Protein AF-A0AB36R3R6-F1 (afdb_monomer_lite)

Secondary structure (DSSP, 8-state):
-HHHHHHHHTT-HHHHHHHHHHHHHHHHHHHHHTTSHHHHHHHHHHHHHHHTTHHHHHHTS------TTPPPP-PPPP-----

Structure (mmCIF, N/CA/C/O backbone):
data_AF-A0AB36R3R6-F1
#
_entry.id   AF-A0AB36R3R6-F1
#
loop_
_atom_site.group_PDB
_atom_site.id
_atom_site.type_symbol
_atom_site.label_atom_id
_atom_site.label_alt_id
_atom_site.label_comp_id
_atom_site.label_asym_id
_atom_site.label_entity_id
_atom_site.label_seq_id
_atom_site.pdbx_PDB_ins_code
_atom_site.Cartn_x
_atom_site.Cartn_y
_atom_site.Cartn_z
_atom_site.occupancy
_atom_site.B_iso_or_equiv
_atom_site.auth_seq_id
_atom_site.auth_comp_id
_atom_site.auth_asym_id
_atom_site.auth_atom_id
_atom_site.pdbx_PDB_model_num
ATOM 1 N N . MET A 1 1 ? -13.656 -8.732 13.655 1.00 58.59 1 MET A N 1
ATOM 2 C CA . MET A 1 1 ? -15.135 -8.618 13.550 1.00 58.59 1 MET A CA 1
ATOM 3 C C . MET A 1 1 ? -15.933 -9.151 14.754 1.00 58.59 1 MET A C 1
ATOM 5 O O . MET A 1 1 ? -16.875 -8.480 15.151 1.00 58.59 1 MET A O 1
ATOM 9 N N . ARG A 1 2 ? -15.622 -10.319 15.354 1.00 62.06 2 ARG A N 1
ATOM 10 C CA . ARG A 1 2 ? -16.477 -10.947 16.400 1.00 62.06 2 ARG A CA 1
ATOM 11 C C . ARG A 1 2 ? -16.700 -10.104 17.674 1.00 62.06 2 ARG A C 1
ATOM 13 O O . ARG A 1 2 ? -17.803 -10.105 18.209 1.00 62.06 2 ARG A O 1
ATOM 20 N N . ALA A 1 3 ? -15.701 -9.340 18.118 1.00 65.06 3 ALA A N 1
ATOM 21 C CA . ALA A 1 3 ? -15.781 -8.532 19.343 1.00 65.06 3 ALA A CA 1
ATOM 22 C C . ALA A 1 3 ? -16.644 -7.259 19.219 1.00 65.06 3 ALA A C 1
ATOM 24 O O . ALA A 1 3 ? -17.162 -6.766 20.219 1.00 65.06 3 ALA A O 1
ATOM 25 N N . VAL A 1 4 ? -16.804 -6.727 18.003 1.00 60.94 4 VAL A N 1
ATOM 26 C CA . VAL A 1 4 ? -17.572 -5.495 17.742 1.00 60.94 4 VAL A CA 1
ATOM 27 C C . VAL A 1 4 ? -19.072 -5.783 17.832 1.00 60.94 4 VAL A C 1
ATOM 29 O O . VAL A 1 4 ? -19.803 -5.079 18.522 1.00 60.94 4 VAL A O 1
ATOM 32 N N . LYS A 1 5 ? -19.514 -6.902 17.241 1.00 69.56 5 LYS A N 1
ATOM 33 C CA . LYS A 1 5 ? -20.904 -7.377 17.331 1.00 69.56 5 LYS A CA 1
ATOM 34 C C . LYS A 1 5 ? -21.324 -7.680 18.779 1.00 69.56 5 LYS A C 1
ATOM 36 O O . LYS A 1 5 ? -22.439 -7.359 19.171 1.00 69.56 5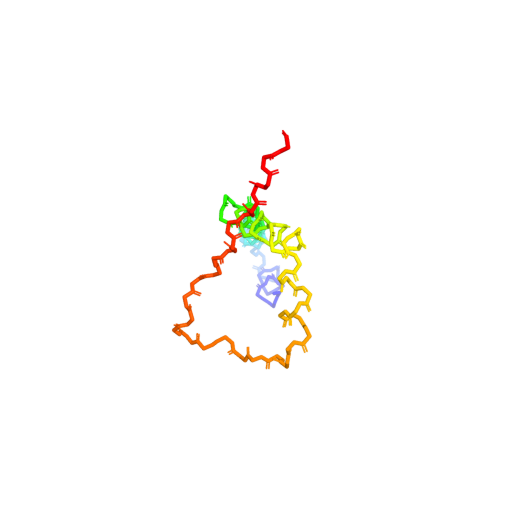 LYS A O 1
ATOM 41 N N . TRP A 1 6 ? -20.418 -8.238 19.586 1.00 69.50 6 TRP A N 1
ATOM 42 C CA . TRP A 1 6 ? -20.657 -8.525 21.009 1.00 69.50 6 TRP A CA 1
ATOM 43 C C . TRP A 1 6 ? -20.807 -7.255 21.861 1.00 69.50 6 TRP A C 1
ATOM 45 O O . TRP A 1 6 ? -21.605 -7.216 22.794 1.00 69.50 6 TRP A O 1
ATOM 55 N N . ARG A 1 7 ? -20.065 -6.190 21.534 1.00 62.91 7 ARG A N 1
ATOM 56 C CA . ARG A 1 7 ? -20.167 -4.898 22.231 1.00 62.91 7 ARG A CA 1
ATOM 57 C C . ARG A 1 7 ? -21.455 -4.142 21.900 1.00 62.91 7 ARG A C 1
ATOM 59 O O . ARG A 1 7 ? -22.027 -3.538 22.804 1.00 62.91 7 ARG A O 1
ATOM 66 N N . LEU A 1 8 ? -21.937 -4.253 20.661 1.00 62.56 8 LEU A N 1
ATOM 67 C CA . LEU A 1 8 ? -23.229 -3.711 20.221 1.00 62.56 8 LEU A CA 1
ATOM 68 C C . LEU A 1 8 ? -24.415 -4.318 20.986 1.00 62.56 8 LEU A C 1
ATOM 70 O O . LEU A 1 8 ? -25.328 -3.593 21.365 1.00 62.56 8 LEU A O 1
ATOM 74 N N . TRP A 1 9 ? -24.375 -5.619 21.283 1.00 70.12 9 TRP A N 1
ATOM 75 C CA . TRP A 1 9 ? -25.464 -6.310 21.987 1.00 70.12 9 TRP A CA 1
ATOM 76 C C . TRP A 1 9 ? -25.544 -5.986 23.494 1.00 70.12 9 TRP A C 1
ATOM 78 O O . TRP A 1 9 ? -26.577 -6.190 24.116 1.00 70.12 9 TRP A O 1
ATOM 88 N N . HIS A 1 10 ? -24.479 -5.423 24.076 1.00 71.88 10 HIS A N 1
ATOM 89 C CA . HIS A 1 10 ? -24.403 -5.018 25.488 1.00 71.88 10 HIS A CA 1
ATOM 90 C C . HIS A 1 10 ? -24.586 -3.503 25.715 1.00 71.88 10 HIS A C 1
ATOM 92 O O . HIS A 1 10 ? -24.219 -2.996 26.773 1.00 71.88 10 HIS A O 1
ATOM 98 N N . GLY A 1 11 ? -25.086 -2.753 24.724 1.00 70.38 11 GLY A N 1
ATOM 99 C CA . GLY A 1 11 ? -25.317 -1.305 24.854 1.00 70.38 11 GLY A CA 1
ATOM 100 C C . GLY A 1 11 ? -24.043 -0.449 24.884 1.00 70.38 11 GLY A C 1
ATOM 101 O O . GLY A 1 11 ? -24.105 0.749 25.134 1.00 70.38 11 GLY A O 1
ATOM 102 N N . ARG A 1 12 ? -22.869 -1.028 24.590 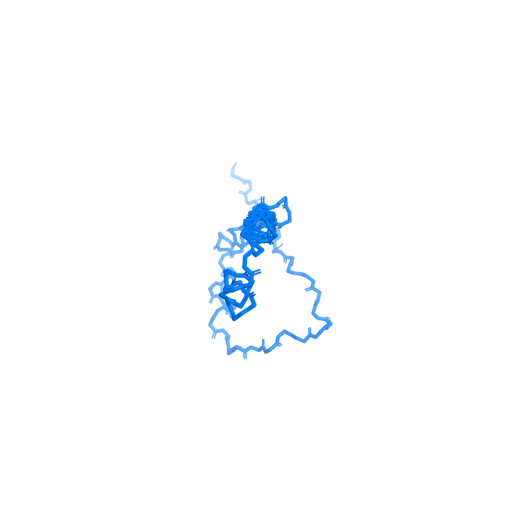1.00 70.62 12 ARG A N 1
ATOM 103 C CA . ARG A 1 12 ? -21.578 -0.317 24.547 1.00 70.62 12 ARG A CA 1
ATOM 104 C C . ARG A 1 12 ? -21.273 0.197 23.139 1.00 70.62 12 ARG A C 1
ATOM 106 O O . ARG A 1 12 ? -20.216 -0.099 22.582 1.00 70.62 12 ARG A O 1
ATOM 113 N N . VAL A 1 13 ? -22.229 0.929 22.566 1.00 73.38 13 VAL A N 1
ATOM 114 C CA . VAL A 1 13 ? -22.162 1.489 21.203 1.00 73.38 13 VAL A CA 1
ATOM 115 C C . VAL A 1 13 ? -20.963 2.427 21.059 1.00 73.38 13 VAL A C 1
ATOM 117 O O . VAL A 1 13 ? -20.190 2.291 20.117 1.00 73.38 13 VAL A O 1
ATOM 120 N N . ASP A 1 14 ? -20.737 3.273 22.060 1.00 76.94 14 ASP A N 1
ATOM 121 C CA . ASP A 1 14 ? -19.639 4.243 22.098 1.00 76.94 14 ASP A CA 1
ATOM 122 C C . ASP A 1 14 ? -18.257 3.564 21.977 1.00 76.94 14 ASP A C 1
ATOM 124 O O . ASP A 1 14 ? -17.481 3.819 21.060 1.00 76.94 14 ASP A O 1
ATOM 128 N N . ARG A 1 15 ? -18.025 2.522 22.788 1.00 76.81 15 ARG A N 1
ATOM 129 C CA . ARG A 1 15 ? -16.816 1.677 22.738 1.00 76.81 15 ARG A CA 1
ATOM 130 C C . ARG A 1 15 ? -16.662 0.878 21.446 1.00 76.81 15 ARG A C 1
ATOM 132 O O . ARG A 1 15 ? -15.561 0.398 21.183 1.00 76.81 15 ARG A O 1
ATOM 139 N N . ALA A 1 16 ? -17.740 0.610 20.711 1.00 77.56 16 ALA A N 1
ATOM 140 C CA . ALA A 1 16 ? -17.664 -0.073 19.422 1.00 77.56 16 ALA A CA 1
ATOM 141 C C . ALA A 1 16 ? -17.258 0.906 18.312 1.00 77.56 16 ALA A C 1
ATOM 143 O O . ALA A 1 16 ? -16.448 0.540 17.464 1.00 77.56 16 ALA A O 1
ATOM 144 N N . ILE A 1 17 ? -17.759 2.144 18.364 1.00 85.44 17 ILE A N 1
ATOM 145 C CA . ILE A 1 17 ? -17.387 3.224 17.444 1.00 85.44 17 ILE A CA 1
ATOM 146 C C . ILE A 1 17 ? -15.903 3.564 17.610 1.00 85.44 17 ILE A C 1
ATOM 148 O O . ILE A 1 17 ? -15.163 3.484 16.633 1.00 85.44 17 ILE A O 1
ATOM 152 N N . THR A 1 18 ? -15.431 3.786 18.842 1.00 88.75 18 THR A N 1
ATOM 153 C CA . THR A 1 18 ? -14.010 4.085 19.098 1.00 88.75 18 THR A CA 1
ATOM 154 C C . THR A 1 18 ? -13.072 2.978 18.598 1.00 88.75 18 THR A C 1
ATOM 156 O O . THR A 1 18 ? -11.992 3.251 18.081 1.00 88.75 18 THR A O 1
ATOM 159 N N . ASP A 1 19 ? -13.471 1.707 18.728 1.00 85.12 19 ASP A N 1
ATOM 160 C CA . ASP A 1 19 ? -12.670 0.564 18.257 1.00 85.12 19 ASP A CA 1
ATOM 161 C C . ASP A 1 19 ? -12.572 0.530 16.728 1.00 85.12 19 ASP A C 1
ATOM 163 O O . ASP A 1 19 ? -11.519 0.213 16.175 1.00 85.12 19 ASP A O 1
ATOM 167 N N . LEU A 1 20 ? -13.672 0.865 16.045 1.00 87.88 20 LEU A N 1
ATOM 168 C CA . LEU A 1 20 ? -13.718 0.951 14.589 1.00 87.88 20 LEU A CA 1
ATOM 169 C C . LEU A 1 20 ? -12.893 2.130 14.074 1.00 87.88 20 LEU A C 1
ATOM 171 O O . LEU A 1 20 ? -12.134 1.952 13.122 1.00 87.88 20 LEU A O 1
ATOM 175 N N . GLU A 1 21 ? -12.983 3.293 14.718 1.00 92.50 21 GLU A N 1
ATOM 176 C CA . GLU A 1 21 ? -12.150 4.452 14.384 1.00 92.50 21 GLU A CA 1
ATOM 177 C C . GLU A 1 21 ? -10.663 4.134 14.565 1.00 92.50 21 GLU A C 1
ATOM 179 O O . GLU A 1 21 ? -9.860 4.365 13.662 1.00 92.50 21 GLU A O 1
ATOM 184 N N . GLN A 1 22 ? -10.288 3.495 15.675 1.00 90.38 22 GLN A N 1
ATOM 185 C CA . GLN A 1 22 ? -8.900 3.113 15.922 1.00 90.38 22 GLN A CA 1
ATOM 186 C C . GLN A 1 22 ? -8.388 2.059 14.927 1.00 90.38 22 GLN A C 1
ATOM 188 O O . GLN A 1 22 ? -7.233 2.116 14.499 1.00 90.38 22 GLN A O 1
ATOM 193 N N . LEU A 1 23 ? -9.228 1.101 14.525 1.00 89.69 23 LEU A N 1
ATOM 194 C CA . LEU A 1 23 ? -8.882 0.150 13.465 1.00 89.69 23 LEU A CA 1
ATOM 195 C C . LEU A 1 23 ? -8.668 0.854 12.124 1.00 89.69 23 LEU A C 1
ATOM 197 O O . LEU A 1 23 ? -7.712 0.532 11.417 1.00 89.69 23 LEU A O 1
ATOM 201 N N . LEU A 1 24 ? -9.526 1.816 11.786 1.00 90.19 24 LEU A N 1
ATOM 202 C CA . LEU A 1 24 ? -9.412 2.581 10.550 1.00 90.19 24 LEU A CA 1
ATOM 203 C C . LEU A 1 24 ? -8.104 3.382 10.510 1.00 90.19 24 LEU A C 1
ATOM 205 O O . LEU A 1 24 ? -7.392 3.331 9.507 1.00 90.19 24 LEU A O 1
ATOM 209 N N . GLU A 1 25 ? -7.747 4.052 11.604 1.00 88.50 25 GLU A N 1
ATOM 210 C CA . GLU A 1 25 ? -6.496 4.813 11.711 1.00 88.50 25 GLU A CA 1
ATOM 211 C C . GLU A 1 25 ? -5.261 3.915 11.583 1.00 88.50 25 GLU A C 1
ATOM 213 O O . GLU A 1 25 ? -4.325 4.241 10.852 1.00 88.50 25 GLU A O 1
ATOM 218 N N . ARG A 1 26 ? -5.276 2.727 12.198 1.00 85.00 26 ARG A N 1
ATOM 219 C CA . ARG A 1 26 ? -4.178 1.756 12.060 1.00 85.00 26 ARG A CA 1
ATOM 220 C C . ARG A 1 26 ? -4.012 1.275 10.623 1.00 85.00 26 ARG A C 1
ATOM 222 O O . ARG A 1 26 ? -2.889 1.202 10.132 1.00 85.00 26 ARG A O 1
ATOM 229 N N . VAL A 1 27 ? -5.113 0.977 9.934 1.00 85.31 27 VAL A N 1
ATOM 230 C CA . VAL A 1 27 ? -5.067 0.560 8.525 1.00 85.31 27 VAL A CA 1
ATOM 231 C C . VAL A 1 27 ? -4.551 1.694 7.639 1.00 85.31 27 VAL A C 1
ATOM 233 O O . VAL A 1 27 ? -3.722 1.444 6.767 1.00 85.31 27 VAL A O 1
ATOM 236 N N . LYS A 1 28 ? -4.981 2.942 7.864 1.00 83.69 28 LYS A N 1
ATOM 237 C CA . LYS A 1 28 ? -4.453 4.105 7.133 1.00 83.69 28 LYS A CA 1
ATOM 238 C C . LYS A 1 28 ? -2.957 4.298 7.370 1.00 83.69 28 LYS A C 1
ATOM 240 O O . LYS A 1 28 ? -2.228 4.470 6.399 1.00 83.69 28 LYS A O 1
ATOM 245 N N . ALA A 1 29 ? -2.492 4.207 8.615 1.00 78.56 29 ALA A N 1
ATOM 246 C CA . ALA A 1 29 ? -1.074 4.330 8.948 1.00 78.56 29 ALA A CA 1
ATOM 247 C C . ALA A 1 29 ? -0.225 3.247 8.258 1.00 78.56 29 ALA A C 1
ATOM 249 O O . ALA A 1 29 ? 0.800 3.555 7.654 1.00 78.56 29 ALA A O 1
ATOM 250 N N . SER A 1 30 ? -0.685 1.991 8.246 1.00 73.69 30 SER A N 1
ATOM 251 C CA . SER A 1 30 ? -0.007 0.910 7.516 1.00 73.69 30 SER A CA 1
ATOM 252 C C . SER A 1 30 ? -0.024 1.102 5.993 1.00 73.69 30 SER A C 1
ATOM 254 O O . SER A 1 30 ? 0.902 0.675 5.3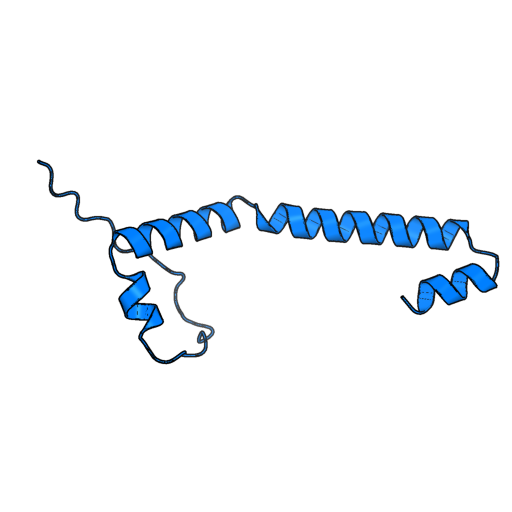07 1.00 73.69 30 SER A O 1
ATOM 256 N N . GLN A 1 31 ? -1.056 1.743 5.435 1.00 70.50 31 GLN A N 1
ATOM 257 C CA . GLN A 1 31 ? -1.089 2.085 4.010 1.00 70.50 31 GLN A CA 1
ATOM 258 C C . GLN A 1 31 ? -0.212 3.289 3.662 1.00 70.50 31 GLN A C 1
ATOM 260 O O . GLN A 1 31 ? 0.329 3.324 2.561 1.00 70.50 31 GLN A O 1
ATOM 265 N N . ALA A 1 32 ? -0.052 4.250 4.573 1.00 66.56 32 ALA A N 1
ATOM 266 C CA . ALA A 1 32 ? 0.887 5.352 4.401 1.00 66.56 32 ALA A CA 1
ATOM 267 C C . ALA A 1 32 ? 2.330 4.830 4.382 1.00 66.56 32 ALA A C 1
ATOM 269 O O . ALA A 1 32 ? 3.107 5.224 3.514 1.00 66.56 32 ALA A O 1
ATOM 270 N N . ASP A 1 33 ? 2.651 3.855 5.242 1.00 64.69 33 ASP A N 1
ATOM 271 C CA . ASP A 1 33 ? 3.981 3.238 5.257 1.00 64.69 33 ASP A CA 1
ATOM 272 C C . ASP A 1 33 ? 4.307 2.469 3.961 1.00 64.69 33 ASP A C 1
ATOM 274 O O . ASP A 1 33 ? 5.451 2.412 3.512 1.00 64.69 33 ASP A O 1
ATOM 278 N N . ARG A 1 34 ? 3.280 1.979 3.253 1.00 62.50 34 ARG A N 1
ATOM 279 C CA . ARG A 1 34 ? 3.431 1.367 1.921 1.00 62.50 34 ARG A CA 1
ATOM 280 C C . ARG A 1 34 ? 4.018 2.334 0.884 1.00 62.50 34 ARG A C 1
ATOM 282 O O . ARG A 1 34 ? 4.631 1.876 -0.078 1.00 62.50 34 ARG A O 1
ATOM 289 N N . TRP A 1 35 ? 3.834 3.643 1.062 1.00 63.47 35 TRP A N 1
ATOM 290 C CA . TRP A 1 35 ? 4.440 4.699 0.239 1.00 63.47 35 TRP A CA 1
ATOM 291 C C . TRP A 1 35 ? 5.529 5.482 0.989 1.00 63.47 35 TRP A C 1
ATOM 293 O O . TRP A 1 35 ? 5.920 6.564 0.553 1.00 63.47 35 TRP A O 1
ATOM 303 N N . SER A 1 36 ? 6.062 4.929 2.084 1.00 74.25 36 SER A N 1
ATOM 304 C CA . SER A 1 36 ? 7.224 5.489 2.776 1.00 74.25 36 SER A CA 1
ATOM 305 C C . SER A 1 36 ? 8.404 5.669 1.823 1.00 74.25 36 SER A C 1
ATOM 307 O O . SER A 1 36 ? 8.548 4.944 0.836 1.00 74.25 36 SER A O 1
ATOM 309 N N . LEU A 1 37 ? 9.317 6.583 2.170 1.00 76.25 37 LEU A N 1
ATOM 310 C CA . LEU A 1 37 ? 10.593 6.795 1.473 1.00 76.25 37 LEU A CA 1
ATOM 311 C C . LEU A 1 37 ? 11.312 5.470 1.163 1.00 76.25 37 LEU A C 1
ATOM 313 O O . LEU A 1 37 ? 11.877 5.306 0.086 1.00 76.25 37 LEU A O 1
ATOM 317 N N . HIS A 1 38 ? 11.238 4.504 2.082 1.00 77.38 38 HIS A N 1
ATOM 318 C CA . HIS A 1 38 ? 11.780 3.160 1.901 1.00 77.38 38 HIS A CA 1
ATOM 319 C C . HIS A 1 38 ? 11.073 2.364 0.785 1.00 77.38 38 HIS A C 1
ATOM 321 O O . HIS A 1 38 ? 11.740 1.753 -0.048 1.00 77.38 38 HIS A O 1
ATOM 327 N N . GLY A 1 39 ? 9.740 2.417 0.708 1.00 78.00 39 GLY A N 1
ATOM 328 C CA . GLY A 1 39 ? 8.958 1.808 -0.373 1.00 78.00 39 GLY A CA 1
ATOM 329 C C . GLY A 1 39 ? 9.197 2.488 -1.724 1.00 78.00 39 GLY A C 1
ATOM 330 O O . GLY A 1 39 ? 9.408 1.809 -2.727 1.00 78.00 39 GLY A O 1
ATOM 331 N N . ALA A 1 40 ? 9.265 3.822 -1.752 1.00 82.75 40 ALA A N 1
ATOM 332 C CA . ALA A 1 40 ? 9.631 4.577 -2.951 1.00 82.75 40 ALA A CA 1
ATOM 333 C C . ALA A 1 40 ? 11.057 4.239 -3.426 1.00 82.75 40 ALA A C 1
ATOM 335 O O . ALA A 1 40 ? 11.285 4.031 -4.617 1.00 82.75 40 ALA A O 1
ATOM 336 N N . HIS A 1 41 ? 12.005 4.106 -2.495 1.00 83.12 41 HIS A N 1
ATOM 337 C CA . HIS A 1 41 ? 13.371 3.681 -2.786 1.00 83.12 41 HIS A CA 1
ATOM 338 C C . HIS A 1 41 ? 13.415 2.256 -3.358 1.00 83.12 41 HIS A C 1
ATOM 340 O O . HIS A 1 41 ? 14.110 2.025 -4.344 1.00 83.12 41 HIS A O 1
ATOM 346 N N . MET A 1 42 ? 12.640 1.310 -2.813 1.00 84.25 42 MET A N 1
ATOM 347 C CA . MET A 1 42 ? 12.524 -0.035 -3.390 1.00 84.25 42 MET A CA 1
ATOM 348 C C . MET A 1 42 ? 11.932 -0.012 -4.804 1.00 84.25 42 MET A C 1
ATOM 350 O O . MET A 1 42 ? 12.448 -0.684 -5.694 1.00 84.25 42 MET A O 1
ATOM 354 N N . LEU A 1 43 ? 10.884 0.781 -5.045 1.00 85.62 43 LEU A N 1
ATOM 355 C CA . LEU A 1 43 ? 10.309 0.930 -6.385 1.00 85.62 43 LEU A CA 1
ATOM 356 C C . LEU A 1 43 ? 11.338 1.499 -7.371 1.00 85.62 43 LEU A C 1
ATOM 358 O O . LEU A 1 43 ? 11.462 0.988 -8.483 1.00 85.62 43 LEU A O 1
ATOM 362 N N . MET A 1 44 ? 12.120 2.496 -6.951 1.00 85.94 44 MET A N 1
ATOM 363 C CA . MET A 1 44 ? 13.225 3.041 -7.744 1.00 85.94 44 MET A CA 1
ATOM 364 C C . MET A 1 44 ? 14.297 1.985 -8.028 1.00 85.94 44 MET A C 1
ATOM 366 O O . MET A 1 44 ? 14.732 1.855 -9.168 1.00 85.94 44 MET A O 1
ATOM 370 N N . GLN A 1 45 ? 14.682 1.176 -7.039 1.00 85.69 45 GLN A N 1
ATOM 371 C CA . GLN A 1 45 ? 15.632 0.079 -7.234 1.00 85.69 45 GLN A CA 1
ATOM 372 C C . GLN A 1 45 ? 15.137 -0.948 -8.264 1.00 85.69 45 GLN A C 1
ATOM 374 O O . GLN A 1 45 ? 15.905 -1.347 -9.139 1.00 85.69 45 GLN A O 1
ATOM 379 N N . VAL A 1 46 ? 13.861 -1.347 -8.197 1.00 85.06 46 VAL A N 1
ATOM 380 C CA . VAL A 1 46 ? 13.257 -2.278 -9.166 1.00 85.06 46 VAL A CA 1
ATOM 381 C C . VAL A 1 46 ? 13.221 -1.658 -10.562 1.00 85.06 46 VAL A C 1
ATOM 383 O O . VAL A 1 46 ? 13.559 -2.334 -11.531 1.00 85.06 46 VAL A O 1
ATOM 386 N N . ARG A 1 47 ? 12.880 -0.367 -10.678 1.00 83.81 47 ARG A N 1
ATOM 387 C CA . ARG A 1 47 ? 12.912 0.357 -11.960 1.00 83.81 47 ARG A CA 1
ATOM 388 C C . ARG A 1 47 ? 14.315 0.400 -12.558 1.00 83.81 47 ARG A C 1
ATOM 390 O O . ARG A 1 47 ? 14.470 0.116 -13.739 1.00 83.81 47 ARG A O 1
ATOM 397 N N . THR A 1 48 ? 15.340 0.664 -11.755 1.00 83.44 48 THR A N 1
ATOM 398 C CA . THR A 1 48 ? 16.737 0.623 -12.211 1.00 83.44 48 THR A CA 1
ATOM 399 C C . THR A 1 48 ? 17.155 -0.789 -12.632 1.00 83.44 48 THR A C 1
ATOM 401 O O . THR A 1 48 ? 17.835 -0.957 -13.639 1.00 83.44 48 THR A O 1
ATOM 404 N N . ALA A 1 49 ? 16.719 -1.823 -11.908 1.00 82.75 49 ALA A N 1
ATOM 405 C CA . ALA A 1 49 ? 16.993 -3.221 -12.248 1.00 82.75 49 ALA A CA 1
ATOM 406 C C . ALA A 1 49 ? 16.362 -3.651 -13.583 1.00 82.75 49 ALA A C 1
ATOM 408 O O . ALA A 1 49 ? 16.949 -4.450 -14.314 1.00 82.75 49 ALA A O 1
ATOM 409 N N . ASP A 1 50 ? 15.163 -3.143 -13.873 1.00 85.00 50 ASP A N 1
ATOM 410 C CA . ASP A 1 50 ? 14.444 -3.362 -15.128 1.00 85.00 50 ASP A CA 1
ATOM 411 C C . ASP A 1 50 ? 15.162 -2.678 -16.300 1.00 85.00 50 ASP A C 1
ATOM 413 O O . ASP A 1 50 ? 15.484 -3.340 -17.285 1.00 85.00 50 ASP A O 1
ATOM 417 N N . LEU A 1 51 ? 15.538 -1.402 -16.135 1.00 83.75 51 LEU A N 1
ATOM 418 C CA . LEU A 1 51 ? 16.324 -0.646 -17.121 1.00 83.75 51 LEU A CA 1
ATOM 419 C C . LEU A 1 51 ? 17.690 -1.287 -17.404 1.00 83.75 51 LEU A C 1
ATOM 421 O O . LEU A 1 51 ? 18.138 -1.318 -18.545 1.00 83.75 51 LEU A O 1
ATOM 425 N N . ASN A 1 52 ? 18.330 -1.853 -16.381 1.00 82.75 52 ASN A N 1
ATOM 426 C CA . ASN A 1 52 ? 19.593 -2.576 -16.520 1.00 82.75 52 ASN A CA 1
ATOM 427 C C . ASN A 1 52 ? 19.431 -4.005 -17.077 1.00 82.75 52 ASN A C 1
ATOM 429 O O . ASN A 1 52 ? 20.425 -4.718 -17.218 1.00 82.75 52 ASN A O 1
ATOM 433 N N . GLY A 1 53 ? 18.202 -4.473 -17.334 1.00 82.81 53 GLY A N 1
ATOM 434 C CA . GLY A 1 53 ? 17.916 -5.832 -17.812 1.00 82.81 53 GLY A CA 1
ATOM 435 C C . GLY A 1 53 ? 18.193 -6.948 -16.790 1.00 82.81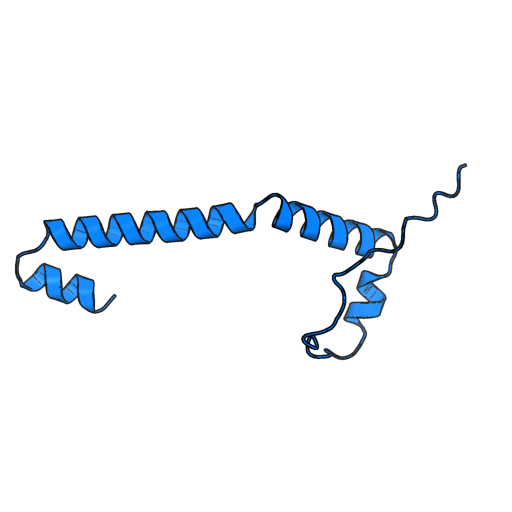 53 GLY A C 1
ATOM 436 O O . GLY A 1 53 ? 18.113 -8.135 -17.115 1.00 82.81 53 GLY A O 1
ATOM 437 N N . GLU A 1 54 ? 18.512 -6.599 -15.543 1.00 83.25 54 GLU A N 1
ATOM 438 C CA . GLU A 1 54 ? 18.837 -7.544 -14.472 1.00 83.25 54 GLU A CA 1
ATOM 439 C C . GLU A 1 54 ? 17.579 -8.235 -13.931 1.00 83.25 54 GLU A C 1
ATOM 441 O O . GLU A 1 54 ? 17.595 -9.432 -13.624 1.00 83.25 54 GLU A O 1
ATOM 446 N N . LEU A 1 55 ? 16.465 -7.498 -13.867 1.00 80.25 55 LEU A N 1
ATOM 447 C CA . LEU A 1 55 ? 15.207 -7.985 -13.305 1.00 80.25 55 LEU A CA 1
ATOM 448 C C . LEU A 1 55 ? 14.684 -9.221 -14.053 1.00 80.25 55 LEU A C 1
ATOM 450 O O . LEU A 1 55 ? 14.333 -10.225 -13.432 1.00 80.25 55 LEU A O 1
ATOM 454 N N . ARG A 1 56 ? 14.714 -9.196 -15.391 1.00 75.81 56 ARG A N 1
ATOM 455 C CA . ARG A 1 56 ? 14.247 -10.302 -16.244 1.00 75.81 56 ARG A CA 1
ATOM 456 C C . ARG A 1 56 ? 15.067 -11.580 -16.055 1.00 75.81 56 ARG A C 1
ATOM 458 O O . ARG A 1 56 ? 14.504 -12.671 -16.049 1.00 75.81 56 ARG A O 1
ATOM 465 N N . ASN A 1 57 ? 16.379 -11.449 -15.867 1.00 77.06 57 ASN A N 1
ATOM 466 C CA . ASN A 1 57 ? 17.266 -12.588 -15.623 1.00 77.06 57 ASN A CA 1
ATOM 467 C C . ASN A 1 57 ? 16.998 -13.239 -14.260 1.00 77.06 57 ASN A C 1
ATOM 469 O O . ASN A 1 57 ? 17.001 -14.464 -14.156 1.00 77.06 57 ASN A O 1
ATOM 473 N N . ARG A 1 58 ? 16.704 -12.435 -13.231 1.00 70.69 58 ARG A N 1
ATOM 474 C CA . ARG A 1 58 ? 16.381 -12.929 -11.884 1.00 70.69 58 ARG A CA 1
ATOM 475 C C . ARG A 1 58 ? 15.001 -13.576 -11.802 1.00 70.69 58 ARG A C 1
ATOM 477 O O . ARG A 1 58 ? 14.878 -14.626 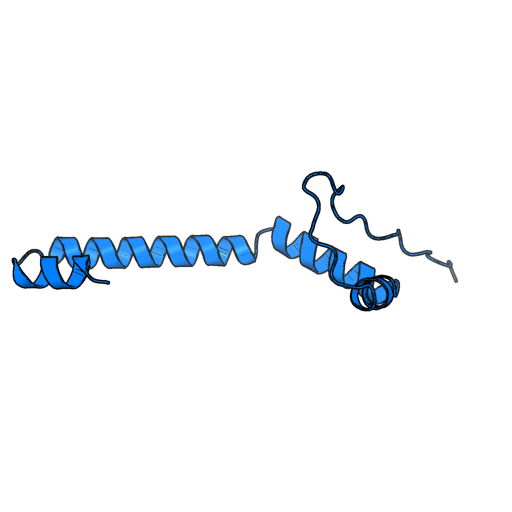-11.189 1.00 70.69 58 ARG A O 1
ATOM 484 N N . LEU A 1 59 ? 13.985 -13.000 -12.446 1.00 74.12 59 LEU A N 1
ATOM 485 C CA . LEU A 1 59 ? 12.634 -13.583 -12.488 1.00 74.12 5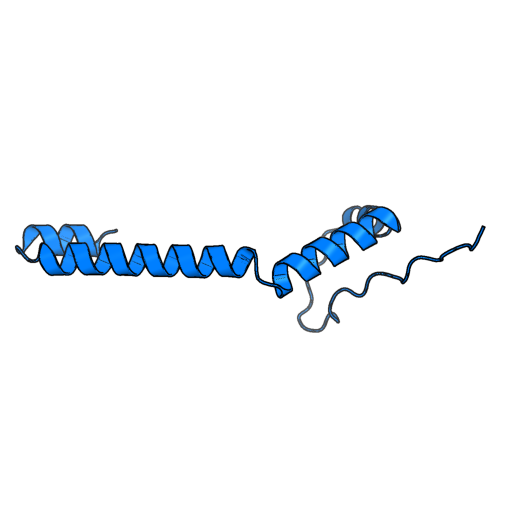9 LEU A CA 1
ATOM 486 C C . LEU A 1 59 ? 12.584 -14.910 -13.258 1.00 74.12 59 LEU A C 1
ATOM 488 O O . LEU A 1 59 ? 11.697 -15.725 -13.025 1.00 74.12 59 LEU A O 1
ATOM 492 N N . ARG A 1 60 ? 13.536 -15.131 -14.174 1.00 73.00 60 ARG A N 1
ATOM 493 C CA . ARG A 1 60 ? 13.699 -16.400 -14.892 1.00 73.00 60 ARG A CA 1
ATOM 494 C C . ARG A 1 60 ? 14.409 -17.469 -14.055 1.00 73.00 60 ARG A C 1
ATOM 496 O O . ARG A 1 60 ? 14.357 -18.644 -14.416 1.00 73.00 60 ARG A O 1
ATOM 503 N N . ALA A 1 61 ? 15.076 -17.087 -12.966 1.00 68.25 61 ALA A N 1
ATOM 504 C CA . ALA A 1 61 ? 15.638 -18.049 -12.032 1.00 68.25 61 ALA A CA 1
ATOM 505 C C . ALA A 1 61 ? 14.502 -18.718 -11.231 1.00 68.25 61 ALA A C 1
ATOM 507 O O . ALA A 1 61 ? 13.504 -18.062 -10.925 1.00 68.25 61 ALA A O 1
ATOM 508 N N . PRO A 1 62 ? 14.634 -20.007 -10.870 1.00 73.06 62 PRO A N 1
ATOM 509 C CA . PRO A 1 62 ? 13.695 -20.657 -9.964 1.00 73.06 62 PRO A CA 1
ATOM 510 C C . PRO A 1 62 ? 13.548 -19.832 -8.684 1.00 73.06 62 PRO A C 1
ATOM 512 O O . PRO A 1 62 ? 14.545 -19.313 -8.176 1.00 73.06 62 PRO A O 1
ATOM 515 N N . TYR A 1 63 ? 12.325 -19.718 -8.161 1.00 59.97 63 TYR A N 1
ATOM 516 C CA . TYR A 1 63 ? 12.071 -19.009 -6.909 1.00 59.97 63 TYR A CA 1
ATOM 517 C C . TYR A 1 63 ? 12.941 -19.607 -5.795 1.00 59.97 63 TYR A C 1
ATOM 519 O O . TYR A 1 63 ? 12.700 -20.721 -5.330 1.00 59.97 63 TYR A O 1
ATOM 527 N N . ARG A 1 64 ? 13.984 -18.879 -5.393 1.00 59.00 64 ARG A N 1
ATOM 528 C CA . ARG A 1 64 ? 14.848 -19.241 -4.270 1.00 59.00 64 ARG A CA 1
ATOM 529 C C . ARG A 1 64 ? 14.328 -18.478 -3.064 1.00 59.00 64 ARG A C 1
ATOM 531 O O . ARG A 1 64 ? 14.246 -17.251 -3.122 1.00 59.00 64 ARG A O 1
ATOM 538 N N . GLN A 1 65 ? 13.923 -19.197 -2.015 1.00 58.75 65 GLN A N 1
ATOM 539 C CA . GLN A 1 65 ? 13.466 -18.563 -0.778 1.00 58.75 65 GLN A CA 1
ATOM 540 C C . GLN A 1 65 ? 14.517 -17.537 -0.323 1.00 58.75 65 GLN A C 1
ATOM 542 O O . GLN A 1 65 ? 15.713 -17.833 -0.414 1.00 58.75 65 GLN A O 1
ATOM 547 N N . PRO A 1 66 ? 14.102 -16.332 0.104 1.00 57.53 66 PRO A N 1
ATOM 548 C CA . PRO A 1 66 ? 15.034 -15.322 0.574 1.00 57.53 66 PRO A CA 1
ATOM 549 C C . PRO A 1 66 ? 15.720 -15.862 1.827 1.00 57.53 66 PRO A C 1
ATOM 551 O O . PRO A 1 66 ? 15.111 -15.944 2.892 1.00 57.53 66 PRO A O 1
ATOM 554 N N . GLU A 1 67 ? 16.971 -16.294 1.683 1.00 57.41 67 GLU A N 1
ATOM 555 C CA . GLU A 1 67 ? 17.757 -16.725 2.830 1.00 57.41 67 GLU A CA 1
ATOM 556 C C . GLU A 1 67 ? 17.951 -15.522 3.765 1.00 57.41 67 GLU A C 1
ATOM 558 O O . GLU A 1 67 ? 18.218 -14.417 3.285 1.00 57.41 67 GLU A O 1
ATOM 563 N N . PRO A 1 68 ? 17.832 -15.694 5.091 1.00 64.38 68 PRO A N 1
ATOM 564 C CA . PRO A 1 68 ? 17.835 -14.586 6.052 1.00 64.38 68 PRO A CA 1
ATOM 565 C C . PRO A 1 68 ? 19.114 -13.726 6.044 1.00 64.38 68 PRO A C 1
ATOM 567 O O . PRO A 1 68 ? 19.126 -12.660 6.649 1.00 64.38 68 PRO A O 1
ATOM 570 N N . ASN A 1 69 ? 20.172 -14.155 5.347 1.00 70.62 69 ASN A N 1
ATOM 571 C CA . ASN A 1 69 ? 21.444 -13.444 5.216 1.00 70.62 69 ASN A CA 1
ATOM 572 C C . ASN A 1 69 ? 21.726 -12.916 3.792 1.00 70.62 69 ASN A C 1
ATOM 574 O O . ASN A 1 69 ? 22.878 -12.639 3.454 1.00 70.62 69 ASN A O 1
ATOM 578 N N . VAL A 1 70 ? 20.721 -12.796 2.914 1.00 60.00 70 VAL A N 1
ATOM 579 C CA . VAL A 1 70 ? 20.970 -12.155 1.614 1.00 60.00 70 VAL A CA 1
ATOM 580 C C . VAL A 1 70 ? 21.153 -10.647 1.803 1.00 60.00 70 VAL A C 1
ATOM 582 O O . VAL A 1 70 ? 20.277 -9.986 2.368 1.00 60.00 70 VAL A O 1
ATOM 585 N N . PRO A 1 71 ? 22.277 -10.067 1.345 1.00 61.31 71 PRO A N 1
ATOM 586 C CA . PRO A 1 71 ? 22.449 -8.627 1.397 1.00 61.31 71 PRO A CA 1
ATOM 587 C C . PRO A 1 71 ? 21.330 -7.944 0.595 1.00 61.31 71 PRO A C 1
ATOM 589 O O . PRO A 1 71 ? 20.888 -8.484 -0.427 1.00 61.31 71 PRO A O 1
ATOM 592 N N . PRO A 1 72 ? 20.871 -6.758 1.041 1.00 69.38 72 PRO A N 1
ATOM 593 C CA . PRO A 1 72 ? 19.809 -6.022 0.370 1.00 69.38 72 PRO A CA 1
ATOM 594 C C . PRO A 1 72 ? 20.143 -5.812 -1.107 1.00 69.38 72 PRO A C 1
ATOM 596 O O . PRO A 1 72 ? 21.313 -5.704 -1.484 1.00 69.38 72 PRO A O 1
ATOM 599 N N . PHE A 1 73 ? 19.105 -5.766 -1.944 1.00 69.00 73 PHE A N 1
ATOM 600 C CA . PHE A 1 73 ? 19.256 -5.599 -3.383 1.00 69.00 73 PHE A CA 1
ATOM 601 C C . PHE A 1 73 ? 20.071 -4.334 -3.693 1.00 69.00 73 PHE A C 1
ATOM 603 O O . PHE A 1 73 ? 19.708 -3.225 -3.306 1.00 69.00 73 PHE A O 1
ATOM 610 N N . LYS A 1 74 ? 21.196 -4.516 -4.385 1.00 70.25 74 LYS A N 1
ATOM 611 C CA . LYS A 1 74 ? 22.045 -3.434 -4.883 1.00 70.25 74 LYS A CA 1
ATOM 612 C C . LYS A 1 74 ? 21.985 -3.485 -6.407 1.00 70.25 74 LYS A C 1
ATOM 614 O O . LYS A 1 74 ? 22.632 -4.367 -6.976 1.00 70.25 74 LYS A O 1
ATOM 619 N N . PRO A 1 75 ? 21.191 -2.619 -7.068 1.00 68.00 75 PRO A N 1
ATOM 620 C CA . PRO A 1 75 ? 21.174 -2.581 -8.523 1.00 68.00 75 PRO A CA 1
ATOM 621 C C . PRO A 1 75 ? 22.577 -2.246 -9.023 1.00 68.00 75 PRO A C 1
ATOM 623 O O . PRO A 1 75 ? 23.258 -1.390 -8.450 1.00 68.00 75 PRO A O 1
ATOM 626 N N . LYS A 1 76 ? 23.014 -2.913 -10.094 1.00 73.62 76 LYS A N 1
ATOM 627 C CA . LYS A 1 76 ? 24.273 -2.556 -10.753 1.00 73.62 76 LYS A CA 1
ATOM 628 C C . LYS A 1 76 ? 24.204 -1.079 -11.186 1.00 73.62 76 LYS A C 1
ATOM 630 O O . LYS A 1 76 ? 23.184 -0.683 -11.748 1.00 73.62 76 LYS A O 1
ATOM 635 N N . PRO A 1 77 ? 25.219 -0.240 -10.920 1.00 66.88 77 PRO A N 1
ATOM 636 C CA . PRO A 1 77 ? 25.200 1.133 -11.409 1.00 66.88 77 PRO A CA 1
ATOM 637 C C . PRO A 1 77 ? 25.080 1.112 -12.941 1.00 66.88 77 PRO A C 1
ATOM 639 O O . PRO A 1 77 ? 25.753 0.291 -13.578 1.00 66.88 77 PRO A O 1
ATOM 642 N N . PRO A 1 78 ? 24.204 1.946 -13.532 1.00 62.03 78 PRO A N 1
ATOM 643 C CA . PRO A 1 78 ? 24.058 1.993 -14.976 1.00 62.03 78 PRO A CA 1
ATOM 644 C C . PRO A 1 78 ? 25.413 2.366 -15.576 1.00 62.03 78 PRO A C 1
ATOM 646 O O . PRO A 1 78 ? 26.051 3.329 -15.145 1.00 62.03 78 PRO A O 1
ATOM 649 N N . LEU A 1 79 ? 25.873 1.578 -16.549 1.00 65.19 79 LEU A N 1
ATOM 650 C CA . LEU A 1 79 ? 27.022 1.946 -17.365 1.00 65.19 79 LEU A CA 1
ATOM 651 C C . LEU A 1 79 ? 26.566 3.121 -18.226 1.00 65.19 79 LEU A C 1
ATOM 653 O O . LEU A 1 79 ? 25.999 2.932 -19.300 1.00 65.19 79 LEU A O 1
ATOM 657 N N . LEU A 1 80 ? 26.742 4.334 -17.707 1.00 57.72 80 LEU A N 1
ATOM 658 C CA . LEU A 1 80 ? 26.621 5.551 -18.487 1.00 57.72 80 LEU A CA 1
ATOM 659 C C . LEU A 1 80 ? 27.739 5.497 -19.530 1.00 57.72 80 LEU A C 1
ATOM 661 O O . LEU A 1 80 ? 28.862 5.923 -19.275 1.00 57.72 80 LEU A O 1
ATOM 665 N N . SER A 1 81 ? 27.453 4.905 -20.689 1.00 54.28 81 SER A N 1
ATOM 666 C CA . SER A 1 81 ? 28.247 5.160 -21.880 1.00 54.28 81 SER A CA 1
ATOM 667 C C . SER A 1 81 ? 27.961 6.613 -22.231 1.00 54.28 81 SER A C 1
ATOM 669 O O . SER A 1 81 ? 26.922 6.915 -22.812 1.00 54.28 81 SER A O 1
ATOM 671 N N . ALA A 1 82 ? 28.822 7.512 -21.751 1.00 49.16 82 ALA A N 1
ATOM 672 C CA . ALA A 1 82 ? 28.831 8.899 -22.176 1.00 49.16 82 ALA A CA 1
ATOM 673 C C . ALA A 1 82 ? 28.908 8.903 -23.709 1.00 49.16 82 ALA A C 1
ATOM 675 O O . ALA A 1 82 ? 29.845 8.337 -24.277 1.00 49.16 82 ALA A O 1
ATOM 676 N N . ALA A 1 83 ? 27.866 9.433 -24.342 1.00 38.69 83 ALA A N 1
ATOM 677 C CA . ALA A 1 83 ? 27.833 9.738 -25.765 1.00 38.69 83 ALA A CA 1
ATOM 678 C C . ALA A 1 83 ? 28.187 11.213 -25.956 1.00 38.69 83 ALA A C 1
ATOM 680 O O . ALA A 1 83 ? 27.786 12.017 -25.079 1.00 38.69 83 ALA A O 1
#

Sequence (83 aa):
MRAVKWRLWHGRVDRAITDLEQLLERVKASQADRWSLHGAHMLMQVRTADLNGELRNRLRAPYRQPEPNVPPFKPKPPLLSAA

Radius of gyration: 22.58 Å; chains: 1; bounding box: 54×30×51 Å

pLDDT: mean 73.28, std 10.93, range [38.69, 92.5]

Foldseek 3Di:
DVVLVVCVVVVNPVVSVVVVVVVVVVVVVVVVVCVPPVVVVVVVLVVLCVVVVNNVVVVPDPDDPPDPPDDPDDRDPPPPPPD

Organism: NCBI:txid43617